Protein AF-A0A4Y2DV24-F1 (afdb_monomer_lite)

Foldseek 3Di:
DDDQVLLVQLLVVCVVPVDNVRSQVVSCVPVVDGDDDPVLNVVQNVCCVVPVGSDDDDPPPDDDDDVVVLVVLVVVCVVPLPDDLVNVCVVVVHDSVNSVCSQCVPVVHDSNRD

Organism: Araneus ventricosus (NCBI:txid182803)

Secondary structure (DSSP, 8-state):
---HHHHHHHHHHHHHH--HHHHHHHHHHHH-SPPPPHHHHHHHHHHHHHHS--SPPPP--SPPPPHHHHHHHHHHHHT-TT--HHHHHHHHT--HHHHHHIIIIIS---TT--

Structure (mmCIF, N/CA/C/O backbone):
data_AF-A0A4Y2DV24-F1
#
_entry.id   AF-A0A4Y2DV24-F1
#
loop_
_atom_site.group_PDB
_atom_site.id
_atom_site.type_symbol
_atom_site.label_atom_id
_atom_site.label_alt_id
_atom_site.label_comp_id
_atom_site.label_asym_id
_atom_site.label_entity_id
_atom_site.label_seq_id
_atom_site.pdbx_PDB_ins_code
_atom_site.Cartn_x
_atom_site.Cartn_y
_atom_site.Cartn_z
_atom_site.occupancy
_atom_site.B_iso_or_equiv
_atom_site.auth_seq_id
_atom_site.auth_comp_id
_atom_site.auth_asym_id
_atom_site.auth_atom_id
_atom_site.pdbx_PDB_model_num
ATOM 1 N N . MET A 1 1 ? 4.644 -6.507 13.254 1.00 77.25 1 MET A N 1
ATOM 2 C CA . MET A 1 1 ? 3.827 -5.854 12.203 1.00 77.25 1 MET A CA 1
ATOM 3 C C . MET A 1 1 ? 2.512 -6.619 12.107 1.00 77.25 1 MET A C 1
ATOM 5 O O . MET A 1 1 ? 2.582 -7.839 12.151 1.00 77.25 1 MET A O 1
ATOM 9 N N . ALA A 1 2 ? 1.353 -5.953 12.049 1.00 88.06 2 ALA A N 1
ATOM 10 C CA . ALA A 1 2 ? 0.065 -6.656 12.057 1.00 88.06 2 ALA A CA 1
ATOM 11 C C . ALA A 1 2 ? -0.196 -7.417 10.749 1.00 88.06 2 ALA A C 1
ATOM 13 O O . ALA A 1 2 ? 0.091 -6.896 9.662 1.00 88.06 2 ALA A O 1
ATOM 14 N N . THR A 1 3 ? -0.761 -8.617 10.863 1.00 94.31 3 THR A N 1
ATOM 15 C CA . THR A 1 3 ? -1.200 -9.437 9.723 1.00 94.31 3 THR A CA 1
ATOM 16 C C . THR A 1 3 ? -2.398 -8.804 9.011 1.00 94.31 3 THR A C 1
ATOM 18 O O . THR A 1 3 ? -3.031 -7.875 9.512 1.00 94.31 3 THR A O 1
ATOM 21 N N . VAL A 1 4 ? -2.729 -9.285 7.811 1.00 94.12 4 VAL A N 1
ATOM 22 C CA . VAL A 1 4 ? -3.886 -8.774 7.051 1.00 94.12 4 VAL A CA 1
ATOM 23 C C . VAL A 1 4 ? -5.189 -9.030 7.812 1.00 94.12 4 VAL A C 1
ATOM 25 O O . VAL A 1 4 ? -6.034 -8.142 7.897 1.00 94.12 4 VAL A O 1
ATOM 28 N N . GLN A 1 5 ? -5.312 -10.207 8.427 1.00 94.94 5 GLN A N 1
ATOM 29 C CA . GLN A 1 5 ? -6.453 -10.579 9.259 1.00 94.94 5 GLN A CA 1
ATOM 30 C C . GLN A 1 5 ? -6.555 -9.681 10.498 1.00 94.94 5 GLN A C 1
ATOM 32 O O . GLN A 1 5 ? -7.622 -9.151 10.794 1.00 94.94 5 GLN A O 1
ATOM 37 N N . GLU A 1 6 ? -5.434 -9.445 11.183 1.00 95.56 6 GLU A N 1
ATOM 38 C CA . GLU A 1 6 ? -5.356 -8.546 12.340 1.00 95.56 6 GLU A CA 1
ATOM 39 C C . GLU A 1 6 ? -5.785 -7.111 11.981 1.00 95.56 6 GLU A C 1
ATOM 41 O O . GLU A 1 6 ? -6.521 -6.472 12.737 1.00 95.56 6 GLU A O 1
ATOM 46 N N . LYS A 1 7 ? -5.387 -6.611 10.803 1.00 95.62 7 LYS A N 1
ATOM 47 C CA . LYS A 1 7 ? -5.820 -5.301 10.285 1.00 95.62 7 LYS A CA 1
ATOM 48 C C . LYS A 1 7 ? -7.318 -5.257 10.007 1.00 95.62 7 LYS A C 1
ATOM 50 O O . LYS A 1 7 ? -7.970 -4.291 10.392 1.00 95.62 7 LYS A O 1
ATOM 55 N N . ALA A 1 8 ? -7.857 -6.288 9.357 1.00 96.06 8 ALA A N 1
ATOM 56 C CA . ALA A 1 8 ? -9.282 -6.375 9.052 1.00 96.06 8 ALA A CA 1
ATOM 57 C C . ALA A 1 8 ? -10.128 -6.378 10.336 1.00 96.06 8 ALA A C 1
ATOM 59 O O . ALA A 1 8 ? -11.100 -5.631 10.435 1.00 96.06 8 ALA A O 1
ATOM 60 N N . MET A 1 9 ? -9.702 -7.125 11.360 1.00 96.81 9 MET A N 1
ATOM 61 C CA . MET A 1 9 ? -10.369 -7.125 12.666 1.00 96.81 9 MET A CA 1
ATOM 62 C C . MET A 1 9 ? -10.290 -5.768 13.366 1.00 96.81 9 MET A C 1
ATOM 64 O O . MET A 1 9 ? -11.284 -5.320 13.936 1.00 96.81 9 MET A O 1
ATOM 68 N N . CYS A 1 10 ? -9.153 -5.068 13.274 1.00 96.44 10 CYS A N 1
ATOM 69 C CA . CYS A 1 10 ? -9.050 -3.697 13.775 1.00 96.44 10 CYS A CA 1
ATOM 70 C C . CYS A 1 10 ? -10.066 -2.763 13.108 1.00 96.44 10 CYS A C 1
ATOM 72 O O . CYS A 1 10 ? -10.706 -1.981 13.805 1.00 96.44 10 CYS A O 1
ATOM 74 N N . VAL A 1 11 ? -10.234 -2.846 11.783 1.00 96.56 11 VAL A N 1
ATOM 75 C CA . VAL A 1 11 ? -11.223 -2.036 11.051 1.00 96.56 11 VAL A CA 1
ATOM 76 C C . VAL A 1 11 ? -12.646 -2.367 11.507 1.00 96.56 11 VAL A C 1
ATOM 78 O O . VAL A 1 11 ? -13.418 -1.449 11.777 1.00 96.56 11 VAL A O 1
ATOM 81 N N . LEU A 1 12 ? -12.975 -3.653 11.668 1.00 96.62 12 LEU A N 1
ATOM 82 C CA . LEU A 1 12 ? -14.296 -4.104 12.113 1.00 96.62 12 LEU A CA 1
ATOM 83 C C . LEU A 1 12 ? -14.635 -3.600 13.523 1.00 96.62 12 LEU A C 1
ATOM 85 O O . LEU A 1 12 ? -15.674 -2.974 1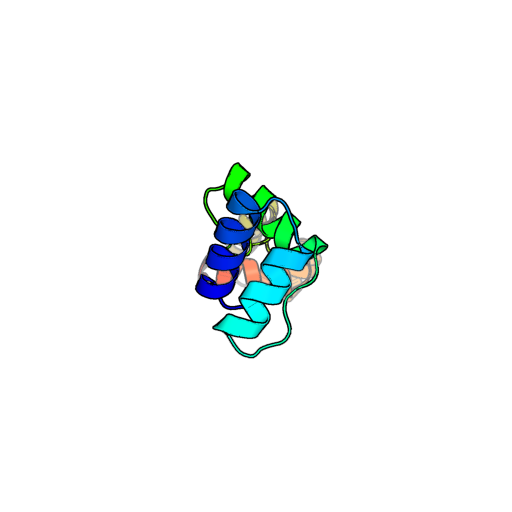3.727 1.00 96.62 12 LEU A O 1
ATOM 89 N N . TRP A 1 13 ? -13.738 -3.800 14.491 1.00 97.44 13 TRP A N 1
ATOM 90 C CA . TRP A 1 13 ? -13.954 -3.321 15.859 1.00 97.44 13 TRP A CA 1
ATOM 91 C C . TRP A 1 13 ? -13.984 -1.799 15.951 1.00 97.44 13 TRP A C 1
ATOM 93 O O . TRP A 1 13 ? -14.742 -1.248 16.751 1.00 97.44 13 TRP A O 1
ATOM 103 N N . PHE A 1 14 ? -13.175 -1.106 15.149 1.00 96.44 14 PHE A N 1
ATOM 104 C CA . PHE A 1 14 ? -13.194 0.350 15.118 1.00 96.44 14 PHE A CA 1
ATOM 105 C C . PHE A 1 14 ? -14.506 0.877 14.533 1.00 96.44 14 PHE A C 1
ATOM 107 O O . PHE A 1 14 ? -15.044 1.850 15.052 1.00 96.44 14 PHE A O 1
ATOM 114 N N . PHE A 1 15 ? -15.058 0.222 13.510 1.00 94.19 15 PHE A N 1
ATOM 115 C CA . PHE A 1 15 ? -16.361 0.579 12.951 1.00 94.19 15 PHE A CA 1
ATOM 116 C C . PHE A 1 15 ? -17.492 0.412 13.979 1.00 94.19 15 PHE A C 1
ATOM 118 O O . PHE A 1 15 ? -18.330 1.299 14.122 1.00 94.19 15 PHE A O 1
ATOM 125 N N . GLU A 1 16 ? -17.468 -0.685 14.740 1.00 95.12 16 GLU A N 1
ATOM 126 C CA . GLU A 1 16 ? -18.439 -0.979 15.802 1.00 95.12 16 GLU A CA 1
ATOM 127 C C . GLU A 1 16 ? -18.339 0.012 16.974 1.00 95.12 16 GLU A C 1
ATOM 129 O O . GLU A 1 16 ? -19.340 0.544 17.444 1.00 95.12 16 GLU A O 1
ATOM 134 N N . THR A 1 17 ? -17.123 0.270 17.459 1.00 94.25 17 THR A N 1
ATOM 135 C CA . THR A 1 17 ? -16.905 0.986 18.729 1.00 94.25 17 THR A CA 1
ATOM 136 C C . THR A 1 17 ? -16.623 2.474 18.560 1.00 94.25 17 THR A C 1
ATOM 138 O O . THR A 1 17 ? -16.669 3.217 19.540 1.00 94.25 17 THR A O 1
ATOM 141 N N . LYS A 1 18 ? -16.248 2.907 17.349 1.00 94.19 18 LYS A N 1
ATOM 142 C CA . LYS A 1 18 ? -15.737 4.252 17.025 1.00 94.19 18 LYS A CA 1
ATOM 143 C C . LYS A 1 18 ? -14.621 4.741 17.962 1.00 94.19 18 LYS A C 1
ATOM 145 O O . LYS A 1 18 ? -14.406 5.941 18.108 1.00 94.19 18 LYS A O 1
ATOM 150 N N . SER A 1 19 ? -13.899 3.816 18.602 1.00 95.62 19 SER A N 1
ATOM 151 C CA . SER A 1 19 ? -12.875 4.112 19.605 1.00 95.62 19 SER A CA 1
ATOM 152 C C . SER A 1 19 ? -11.606 3.312 19.345 1.00 95.62 19 SER A C 1
ATOM 154 O O . SER A 1 19 ? -11.578 2.077 19.428 1.00 95.62 19 SER A O 1
ATOM 156 N N . ALA A 1 20 ? -10.516 4.035 19.088 1.00 94.69 20 ALA A N 1
ATOM 157 C CA . ALA A 1 20 ? -9.197 3.441 18.924 1.00 94.69 20 ALA A CA 1
ATOM 158 C C . ALA A 1 20 ? -8.736 2.741 20.205 1.00 94.69 20 ALA A C 1
ATOM 160 O O . ALA A 1 20 ? -8.234 1.624 20.141 1.00 94.69 20 ALA A O 1
ATOM 161 N N . ILE A 1 21 ? -8.976 3.340 21.377 1.00 96.62 21 ILE A N 1
ATOM 162 C CA . ILE A 1 21 ? -8.586 2.763 22.672 1.00 96.62 21 ILE A CA 1
ATOM 163 C C . ILE A 1 21 ? -9.297 1.424 22.894 1.00 96.62 21 ILE A C 1
ATOM 165 O O . ILE A 1 21 ? -8.664 0.438 23.277 1.00 96.62 21 ILE A O 1
ATOM 169 N N . THR A 1 22 ? -10.602 1.360 22.619 1.00 97.12 22 THR A N 1
ATOM 170 C CA . THR A 1 22 ? -11.382 0.122 22.760 1.00 97.12 22 THR A CA 1
ATOM 171 C C . THR A 1 22 ? -10.908 -0.942 21.772 1.00 97.12 22 THR A C 1
ATOM 173 O O . THR A 1 22 ? -10.687 -2.088 22.165 1.00 97.12 22 THR A O 1
ATOM 176 N N . THR A 1 23 ? -10.657 -0.553 20.520 1.00 97.19 23 THR A N 1
ATOM 177 C CA . THR A 1 23 ? -10.099 -1.433 19.480 1.00 97.19 23 THR A CA 1
ATOM 178 C C . THR A 1 23 ? -8.739 -2.001 19.896 1.00 97.19 23 THR A C 1
ATOM 180 O O . THR A 1 23 ? -8.522 -3.207 19.834 1.00 97.19 23 THR A O 1
ATOM 183 N N . GLN A 1 24 ? -7.840 -1.160 20.410 1.00 96.75 24 GLN A N 1
ATOM 184 C CA . GLN A 1 24 ? -6.518 -1.559 20.898 1.00 96.75 24 GLN A CA 1
ATOM 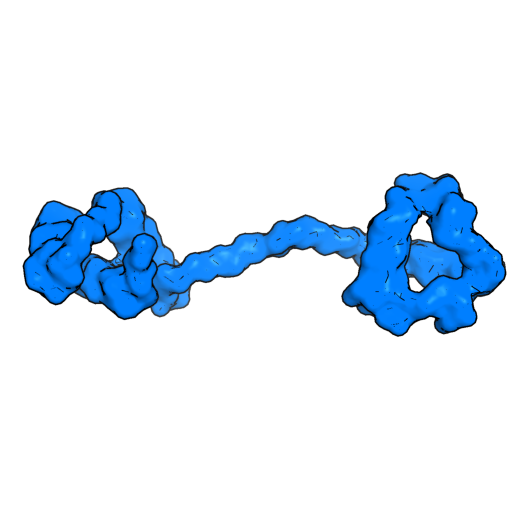185 C C . GLN A 1 24 ? -6.595 -2.494 22.116 1.00 96.75 24 GLN A C 1
ATOM 187 O O . GLN A 1 24 ? -5.809 -3.436 22.225 1.00 96.75 24 GLN A O 1
ATOM 192 N N . ARG A 1 25 ? -7.539 -2.271 23.041 1.00 97.25 25 ARG A N 1
ATOM 193 C CA . ARG A 1 25 ? -7.783 -3.172 24.184 1.00 97.25 25 ARG A CA 1
ATOM 194 C C . ARG A 1 25 ? -8.306 -4.538 23.726 1.00 97.25 25 ARG A C 1
ATOM 196 O O . ARG A 1 25 ? -7.793 -5.565 24.178 1.00 97.25 25 ARG A O 1
ATOM 203 N N . ARG A 1 26 ? -9.270 -4.569 22.797 1.00 97.25 26 ARG A N 1
ATOM 204 C CA . ARG A 1 26 ? -9.757 -5.815 22.171 1.00 97.25 26 ARG A CA 1
ATOM 205 C C . ARG A 1 26 ? -8.634 -6.545 21.427 1.00 97.25 26 ARG A C 1
ATOM 207 O O . ARG A 1 26 ? -8.485 -7.755 21.569 1.00 97.25 26 ARG A O 1
ATOM 214 N N . PHE A 1 27 ? -7.773 -5.811 20.728 1.00 96.81 27 PHE A N 1
ATOM 215 C CA . PHE A 1 27 ? -6.606 -6.381 20.059 1.00 96.81 27 PHE A CA 1
ATOM 216 C C . PHE A 1 27 ? -5.642 -7.057 21.041 1.00 96.81 27 PHE A C 1
ATOM 218 O O . PHE A 1 27 ? -5.292 -8.220 20.848 1.00 96.81 27 PHE A O 1
ATOM 225 N N . ARG A 1 28 ? -5.268 -6.370 22.132 1.00 96.50 28 ARG A N 1
ATOM 226 C CA . ARG A 1 28 ? -4.396 -6.938 23.178 1.00 96.50 28 ARG A CA 1
ATOM 227 C C . ARG A 1 28 ? -4.981 -8.208 23.784 1.00 96.50 28 ARG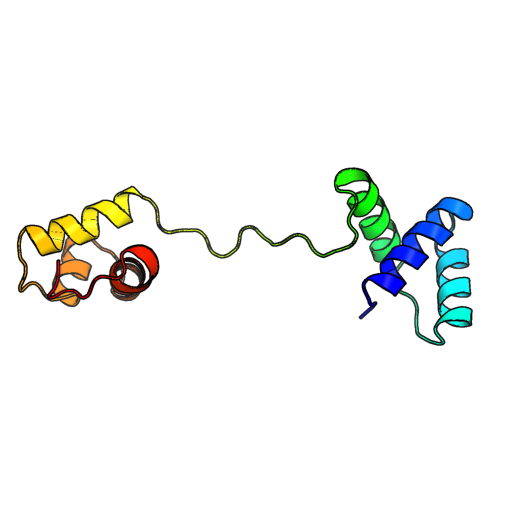 A C 1
ATOM 229 O O . ARG A 1 28 ? -4.266 -9.185 23.979 1.00 96.50 28 ARG A O 1
ATOM 236 N N . THR A 1 29 ? -6.275 -8.205 24.087 1.00 97.19 29 THR A N 1
ATOM 237 C CA . THR A 1 29 ? -6.936 -9.355 24.723 1.00 97.19 29 THR A CA 1
ATOM 238 C C . THR A 1 29 ? -7.061 -10.551 23.782 1.00 97.19 29 THR A C 1
ATOM 240 O O . THR A 1 29 ? -6.834 -11.670 24.242 1.00 97.19 29 THR A O 1
ATOM 243 N N . THR A 1 30 ? -7.338 -10.311 22.497 1.00 96.88 30 THR A N 1
ATOM 244 C CA . THR A 1 30 ? -7.532 -11.349 21.469 1.00 96.88 30 THR A CA 1
ATOM 245 C C . THR A 1 30 ? -6.210 -11.937 20.982 1.00 96.88 30 THR A C 1
ATOM 247 O O . THR A 1 30 ? -6.047 -13.151 20.959 1.00 96.88 30 THR A O 1
ATOM 250 N N . TYR A 1 31 ? -5.247 -11.086 20.617 1.00 95.44 31 TYR A N 1
ATOM 251 C CA . TYR A 1 31 ? -4.006 -11.516 19.963 1.00 95.44 31 TYR A CA 1
ATOM 252 C C . TYR A 1 31 ? -2.798 -11.592 20.898 1.00 95.44 31 TYR A C 1
ATOM 254 O O . TYR A 1 31 ? -1.752 -12.071 20.471 1.00 95.44 31 TYR A O 1
ATOM 262 N N . LYS A 1 32 ? -2.913 -11.113 22.148 1.00 95.81 32 LYS A N 1
ATOM 263 C CA . LYS A 1 32 ? -1.817 -11.058 23.140 1.00 95.81 32 LYS A CA 1
ATOM 264 C C . LYS A 1 32 ? -0.553 -10.358 22.616 1.00 95.81 32 LYS A C 1
ATOM 266 O O . LYS A 1 32 ? 0.564 -10.730 22.952 1.00 95.81 32 LYS A O 1
ATOM 271 N N . LYS A 1 33 ? -0.743 -9.336 21.778 1.00 94.38 33 LYS A N 1
ATOM 272 C CA . LYS A 1 33 ? 0.310 -8.524 21.156 1.00 94.38 33 LYS A CA 1
ATOM 273 C C . LYS A 1 33 ? 0.060 -7.049 21.421 1.00 94.38 33 LYS A C 1
ATOM 275 O O . LYS A 1 33 ? -1.083 -6.640 21.650 1.00 94.38 33 LYS A O 1
ATOM 280 N N . ASP A 1 34 ? 1.114 -6.250 21.306 1.00 93.88 34 ASP A N 1
ATOM 281 C CA . ASP A 1 34 ? 0.960 -4.804 21.316 1.00 93.88 34 ASP A CA 1
ATOM 282 C C . ASP A 1 34 ? 0.157 -4.329 20.103 1.00 93.88 34 ASP A C 1
ATOM 284 O O . ASP A 1 34 ? 0.420 -4.748 18.970 1.00 93.88 34 ASP A O 1
ATOM 288 N N . PRO A 1 35 ? -0.848 -3.469 20.324 1.00 93.56 35 PRO A N 1
ATOM 289 C CA . PRO A 1 35 ? -1.720 -3.019 19.268 1.00 93.56 35 PRO A CA 1
ATOM 290 C C . PRO A 1 35 ? -1.055 -1.906 18.466 1.00 93.56 35 PRO A C 1
ATOM 292 O O . PRO A 1 35 ? -0.202 -1.161 18.951 1.00 93.56 35 PRO A O 1
ATOM 295 N N . ASN A 1 36 ? -1.502 -1.748 17.226 1.00 93.75 36 ASN A N 1
ATOM 296 C CA . ASN A 1 36 ? -1.052 -0.653 16.381 1.00 93.75 36 ASN A CA 1
ATOM 297 C C . ASN A 1 36 ? -1.580 0.704 16.862 1.00 93.75 36 ASN A C 1
ATOM 299 O O . ASN A 1 36 ? -2.593 0.798 17.557 1.00 93.75 36 ASN A O 1
ATOM 303 N N . SER A 1 37 ? -0.888 1.771 16.458 1.00 94.81 37 SER A N 1
ATOM 304 C CA . SER A 1 37 ? -1.261 3.151 16.779 1.00 94.81 37 SER A CA 1
ATOM 305 C C . SER A 1 37 ? -2.633 3.536 16.214 1.00 94.81 37 SER A C 1
ATOM 307 O O . SER A 1 37 ? -3.053 3.002 15.186 1.00 94.81 37 SER A O 1
ATOM 309 N N . ASP A 1 38 ? -3.297 4.514 16.844 1.00 95.44 38 ASP A N 1
ATOM 310 C CA . ASP A 1 38 ? -4.571 5.083 16.363 1.00 95.44 38 ASP A CA 1
ATOM 311 C C . ASP A 1 38 ? -4.469 5.506 14.886 1.00 95.44 38 ASP A C 1
ATOM 313 O O . ASP A 1 38 ? -5.269 5.090 14.050 1.00 95.44 38 ASP A O 1
ATOM 317 N N . ASN A 1 39 ? -3.386 6.202 14.522 1.00 95.75 39 ASN A N 1
ATOM 318 C CA . ASN A 1 39 ? -3.119 6.610 13.139 1.00 95.75 39 ASN A CA 1
ATOM 319 C C . ASN A 1 39 ? -3.100 5.431 12.154 1.00 95.75 39 ASN A C 1
ATOM 321 O O . ASN A 1 39 ? -3.580 5.557 11.029 1.00 95.75 39 ASN A O 1
ATOM 325 N N . SER A 1 40 ? -2.566 4.276 12.563 1.00 94.56 40 SER A N 1
ATOM 326 C CA . SER A 1 40 ? -2.555 3.079 11.714 1.00 94.56 40 SER A CA 1
ATOM 327 C C . SER A 1 40 ? -3.963 2.519 11.522 1.00 94.56 40 SER A C 1
ATOM 329 O O . SER A 1 40 ? -4.332 2.177 10.402 1.00 94.56 40 SER A O 1
ATOM 331 N N . ILE A 1 41 ? -4.752 2.466 12.599 1.00 94.88 41 ILE A N 1
ATOM 332 C CA . ILE A 1 41 ? -6.132 1.965 12.583 1.00 94.88 41 ILE A CA 1
ATOM 333 C C . ILE A 1 41 ? -7.004 2.851 11.687 1.00 94.88 41 ILE A C 1
ATOM 335 O O . ILE A 1 41 ? -7.677 2.340 10.792 1.00 94.88 41 ILE A O 1
ATOM 339 N N . ARG A 1 42 ? -6.930 4.179 11.854 1.00 95.00 42 ARG A N 1
ATOM 340 C CA . ARG A 1 42 ? -7.655 5.137 11.003 1.00 95.00 42 ARG A CA 1
ATOM 341 C C . ARG A 1 42 ? -7.233 5.039 9.544 1.00 95.00 42 ARG A C 1
ATOM 343 O O . ARG A 1 42 ? -8.088 5.008 8.668 1.00 95.00 42 ARG A O 1
ATOM 350 N N . ARG A 1 43 ? -5.929 4.914 9.276 1.00 94.88 43 ARG A N 1
ATOM 351 C CA . ARG A 1 43 ? -5.419 4.721 7.912 1.00 94.88 43 ARG A CA 1
ATOM 352 C C . ARG A 1 43 ? -5.996 3.465 7.262 1.00 94.88 43 ARG A C 1
ATOM 354 O O . ARG A 1 43 ? -6.363 3.517 6.093 1.00 94.88 43 ARG A O 1
ATOM 361 N N . TRP A 1 44 ? -6.070 2.345 7.983 1.00 95.38 44 TRP A N 1
ATOM 362 C CA . TRP A 1 44 ? -6.669 1.120 7.444 1.00 95.38 44 TRP A CA 1
ATOM 363 C C . TRP A 1 44 ? -8.164 1.271 7.191 1.00 95.38 44 TRP A C 1
ATOM 365 O O . TRP A 1 44 ? -8.631 0.771 6.174 1.00 95.38 44 TRP A O 1
ATOM 375 N N . LEU A 1 45 ? -8.891 1.987 8.056 1.00 94.69 45 LEU A N 1
ATOM 376 C CA . LEU A 1 45 ? -10.302 2.294 7.826 1.00 94.69 45 LEU A CA 1
ATOM 377 C C . LEU A 1 45 ? -10.490 3.105 6.541 1.00 94.69 45 LEU A C 1
ATOM 379 O O . LEU A 1 45 ? -11.250 2.684 5.676 1.00 94.69 45 LEU A O 1
ATOM 383 N N . THR A 1 46 ? -9.781 4.227 6.394 1.00 94.06 46 THR A N 1
ATOM 384 C CA . THR A 1 46 ? -9.860 5.067 5.189 1.00 94.06 46 THR A CA 1
ATOM 385 C C . THR A 1 46 ? -9.525 4.255 3.945 1.00 94.06 46 THR A C 1
ATOM 387 O O . THR A 1 46 ? -10.248 4.281 2.955 1.00 94.06 46 THR A O 1
ATOM 390 N N . GLN A 1 47 ? -8.465 3.449 4.011 1.00 94.12 47 GLN A N 1
ATOM 391 C CA . GLN A 1 47 ? -8.067 2.625 2.885 1.00 94.12 47 GLN A CA 1
ATOM 392 C C . GLN A 1 47 ? -9.124 1.571 2.520 1.00 94.12 47 GLN A C 1
ATOM 394 O O . GLN A 1 47 ? -9.400 1.354 1.336 1.00 94.12 47 GLN A O 1
ATOM 399 N N . PHE A 1 48 ? -9.727 0.943 3.527 1.00 94.69 48 PHE A N 1
ATOM 400 C CA . PHE A 1 48 ? -10.808 -0.011 3.334 1.00 94.69 48 PHE A CA 1
ATOM 401 C C . PHE A 1 48 ? -12.046 0.659 2.727 1.00 94.69 48 PHE A C 1
ATOM 403 O O . PHE A 1 48 ? -12.622 0.111 1.796 1.00 94.69 48 PHE A O 1
ATOM 410 N N . GLN A 1 49 ? -12.410 1.861 3.175 1.00 93.94 49 GLN A N 1
ATOM 411 C CA . GLN A 1 49 ? -13.528 2.626 2.613 1.00 93.94 49 GLN A CA 1
ATOM 412 C C . GLN A 1 49 ? -13.286 3.034 1.153 1.00 93.94 49 GLN A C 1
ATOM 414 O 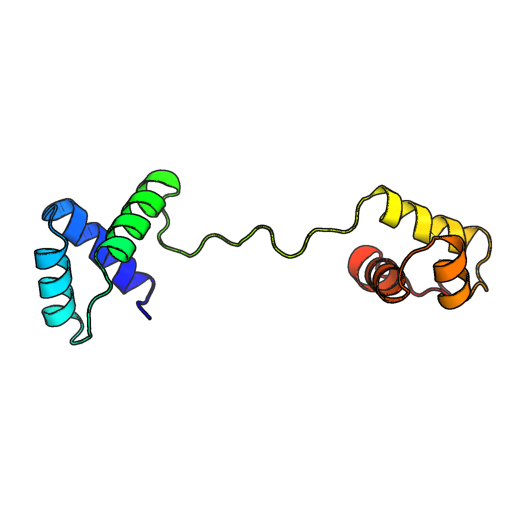O . GLN A 1 49 ? -14.200 2.961 0.341 1.00 93.94 49 GLN A O 1
ATOM 419 N N . GLU A 1 50 ? -12.060 3.428 0.805 1.00 94.19 50 GLU A N 1
ATOM 420 C CA . GLU A 1 50 ? -11.724 3.870 -0.555 1.00 94.19 50 GLU A CA 1
ATOM 421 C C . GLU A 1 50 ? -11.540 2.717 -1.550 1.00 94.19 50 GLU A C 1
ATOM 423 O O . GLU A 1 50 ? -11.798 2.882 -2.737 1.00 94.19 50 GLU A O 1
ATOM 428 N N . THR A 1 51 ? -11.012 1.571 -1.104 1.00 93.00 51 THR A N 1
ATOM 429 C CA . THR A 1 51 ? -10.548 0.501 -2.017 1.00 93.00 51 THR A CA 1
ATOM 430 C C . THR A 1 51 ? -11.071 -0.892 -1.696 1.00 93.00 51 THR A C 1
ATOM 432 O O . THR A 1 51 ? -10.738 -1.838 -2.404 1.00 93.00 51 THR A O 1
ATOM 435 N N . GLY A 1 52 ? -11.826 -1.061 -0.610 1.00 93.88 52 GLY A N 1
ATOM 436 C CA . GLY A 1 52 ? -12.255 -2.373 -0.116 1.00 93.88 52 GLY A CA 1
ATOM 437 C C . GLY A 1 52 ? -11.119 -3.234 0.448 1.00 93.88 52 GLY A C 1
ATOM 438 O O . GLY A 1 52 ? -11.324 -4.411 0.730 1.00 93.88 52 GLY A O 1
ATOM 439 N N . SER A 1 53 ? -9.907 -2.687 0.610 1.00 92.94 53 SER A N 1
ATOM 440 C CA . SER A 1 53 ? -8.720 -3.450 1.008 1.00 92.94 53 SER A CA 1
ATOM 441 C C . SER A 1 53 ? -7.904 -2.763 2.099 1.00 92.94 53 SER A C 1
ATOM 443 O O . SER A 1 53 ? -7.693 -1.553 2.082 1.00 92.94 53 SER A O 1
ATOM 445 N N . VAL A 1 54 ? -7.376 -3.568 3.026 1.00 93.19 54 VAL A N 1
ATOM 446 C CA . VAL A 1 54 ? -6.404 -3.154 4.060 1.00 93.19 54 VAL A CA 1
ATOM 447 C C . VAL A 1 54 ? -4.951 -3.485 3.676 1.00 93.19 54 VAL A C 1
ATOM 449 O O . VAL A 1 54 ? -4.020 -3.301 4.470 1.00 93.19 54 VAL A O 1
ATOM 452 N N . LEU A 1 55 ? -4.737 -4.025 2.470 1.00 91.00 55 LEU A N 1
ATOM 453 C CA . LEU A 1 55 ? -3.414 -4.382 1.952 1.00 91.00 55 LEU A CA 1
ATOM 454 C C . LEU A 1 55 ? -2.644 -3.142 1.543 1.00 91.00 55 LEU A C 1
ATOM 456 O O . LEU A 1 55 ? -3.219 -2.225 0.988 1.00 91.00 55 LEU A O 1
ATOM 460 N N . HIS A 1 56 ? -1.331 -3.111 1.739 1.00 85.06 56 HIS A N 1
ATOM 461 C CA . HIS A 1 56 ? -0.540 -1.975 1.275 1.00 85.06 56 HIS A CA 1
ATOM 462 C C . HIS A 1 56 ? -0.719 -1.756 -0.239 1.00 85.06 56 HIS A C 1
ATOM 464 O O . HIS A 1 56 ? -0.564 -2.695 -1.020 1.00 85.06 56 HIS A O 1
ATOM 470 N N . ARG A 1 57 ? -1.033 -0.519 -0.652 1.00 82.56 57 ARG A N 1
ATOM 471 C CA . ARG A 1 57 ? -1.074 -0.163 -2.076 1.00 82.56 57 ARG A CA 1
ATOM 472 C C . ARG A 1 57 ? 0.322 -0.323 -2.657 1.00 82.56 57 ARG A C 1
ATOM 474 O O . ARG A 1 57 ? 1.280 0.211 -2.102 1.00 82.56 57 ARG A O 1
ATOM 481 N N . LYS A 1 58 ? 0.436 -1.025 -3.784 1.00 80.69 58 LYS A N 1
ATOM 482 C CA . LYS A 1 58 ? 1.689 -1.063 -4.535 1.00 80.69 58 LYS A CA 1
ATOM 483 C C . LYS A 1 58 ? 2.016 0.374 -4.944 1.00 80.69 58 LYS A C 1
ATOM 485 O O . LYS A 1 58 ? 1.209 1.021 -5.607 1.00 80.69 58 LYS A O 1
ATOM 490 N N . GLY A 1 59 ? 3.160 0.888 -4.496 1.00 78.25 59 GLY A N 1
ATOM 491 C CA . GLY A 1 59 ? 3.647 2.180 -4.968 1.00 78.25 59 GLY A CA 1
ATOM 492 C C . GLY A 1 59 ? 3.851 2.150 -6.484 1.00 78.25 59 GLY A C 1
ATOM 493 O O . GLY A 1 59 ? 4.000 1.073 -7.064 1.00 78.25 59 GLY A O 1
ATOM 494 N N . ALA A 1 60 ? 3.923 3.324 -7.115 1.00 77.56 60 ALA A N 1
ATOM 495 C CA . ALA A 1 60 ? 4.156 3.465 -8.559 1.00 77.56 60 ALA A CA 1
ATOM 496 C C . ALA A 1 60 ? 5.469 2.811 -9.054 1.00 77.56 60 ALA A C 1
ATOM 498 O O . ALA A 1 60 ? 5.713 2.728 -10.253 1.00 77.56 60 ALA A O 1
ATOM 499 N N . GLY A 1 61 ? 6.298 2.301 -8.137 1.00 79.19 61 GLY A N 1
ATOM 500 C CA . GLY A 1 61 ? 7.571 1.673 -8.441 1.00 79.19 61 GLY A CA 1
ATOM 501 C C . GLY A 1 61 ? 8.612 2.702 -8.868 1.00 79.19 61 GLY A C 1
ATOM 502 O O . GLY A 1 61 ? 8.425 3.911 -8.731 1.00 79.19 61 GLY A O 1
ATOM 503 N N . ARG A 1 62 ? 9.745 2.207 -9.367 1.00 78.00 62 ARG A N 1
ATOM 504 C CA . ARG A 1 62 ? 10.757 3.056 -9.996 1.00 78.00 62 ARG A CA 1
ATOM 505 C C . ARG A 1 62 ? 10.172 3.644 -11.291 1.00 78.00 62 ARG A C 1
ATOM 507 O O . ARG A 1 62 ? 9.569 2.873 -12.040 1.00 78.00 62 ARG A O 1
ATOM 514 N N . PRO A 1 63 ? 10.376 4.944 -11.586 1.00 77.75 63 PRO A N 1
ATOM 515 C CA . PRO A 1 63 ? 9.937 5.535 -12.843 1.00 77.75 63 PRO A CA 1
ATOM 516 C C . PRO A 1 63 ? 10.392 4.697 -14.036 1.00 77.75 63 PRO A C 1
ATOM 518 O O . PRO A 1 63 ? 11.552 4.284 -14.120 1.00 77.75 63 PRO A O 1
ATOM 521 N N . SER A 1 64 ? 9.454 4.416 -14.936 1.00 74.81 64 SER A N 1
ATOM 522 C CA . SER A 1 64 ? 9.751 3.727 -16.184 1.00 74.81 64 SER A CA 1
ATOM 523 C C . SER A 1 64 ? 10.564 4.643 -17.095 1.00 74.81 64 SER A C 1
ATOM 525 O O . SER A 1 64 ? 10.284 5.836 -17.176 1.00 74.81 64 SER A O 1
ATOM 527 N N . THR A 1 65 ? 11.540 4.083 -17.810 1.00 81.69 65 THR A N 1
ATOM 528 C CA . THR A 1 65 ? 12.182 4.754 -18.947 1.00 81.69 65 THR A CA 1
ATOM 529 C C . THR A 1 65 ? 11.108 5.198 -19.949 1.00 81.69 65 THR A C 1
ATOM 531 O O . THR A 1 65 ? 10.145 4.454 -20.161 1.00 81.69 65 THR A O 1
ATOM 534 N N . SER A 1 66 ? 11.239 6.403 -20.518 1.00 85.56 66 SER A N 1
ATOM 535 C CA . SER A 1 66 ? 10.277 6.942 -21.490 1.00 85.56 66 SER A CA 1
ATOM 536 C C . SER A 1 66 ? 10.255 6.109 -22.772 1.00 85.56 66 SER A C 1
ATOM 538 O O . SER A 1 66 ? 11.270 5.525 -23.152 1.00 85.56 66 SER A O 1
ATOM 540 N N . GLN A 1 67 ? 9.106 6.076 -23.454 1.00 84.88 67 GLN A N 1
ATOM 541 C CA . GLN A 1 67 ? 8.966 5.323 -24.704 1.00 84.88 67 GLN A CA 1
ATOM 542 C C . GLN A 1 67 ? 9.926 5.840 -25.785 1.00 84.88 67 GLN A C 1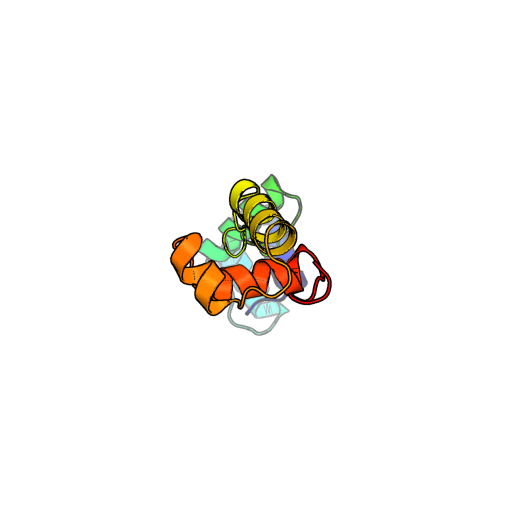
ATOM 544 O O . GLN A 1 67 ? 10.557 5.045 -26.465 1.00 84.88 67 GLN A O 1
ATOM 549 N N . GLU A 1 68 ? 10.157 7.156 -25.841 1.00 86.81 68 GLU A N 1
ATOM 550 C CA . GLU A 1 68 ? 11.138 7.759 -26.753 1.00 86.81 68 GLU A CA 1
ATOM 551 C C . GLU A 1 68 ? 12.539 7.140 -26.605 1.00 86.81 68 GLU A C 1
ATOM 553 O O . GLU A 1 68 ? 13.207 6.842 -27.593 1.00 86.81 68 GLU A O 1
ATOM 558 N N . ILE A 1 69 ? 12.992 6.908 -25.369 1.00 86.06 69 ILE A N 1
ATOM 559 C CA . ILE A 1 69 ? 14.288 6.268 -25.114 1.00 86.06 69 ILE A CA 1
ATOM 560 C C . ILE A 1 69 ? 14.262 4.797 -25.549 1.00 86.06 69 ILE A C 1
ATOM 562 O O . ILE A 1 69 ? 15.256 4.295 -26.079 1.00 86.06 69 ILE A O 1
ATOM 566 N N . VAL A 1 70 ? 13.139 4.108 -25.325 1.00 86.94 70 VAL A N 1
ATOM 567 C CA . VAL A 1 70 ? 12.952 2.707 -25.723 1.00 86.94 70 VAL A CA 1
ATOM 568 C C . VAL A 1 70 ? 13.023 2.542 -27.240 1.00 86.94 70 VAL A C 1
ATOM 570 O O . VAL A 1 70 ? 13.581 1.546 -27.684 1.00 86.94 70 VAL A O 1
ATOM 573 N N . ASP A 1 71 ? 12.556 3.525 -28.009 1.00 88.19 71 ASP A N 1
ATOM 574 C CA . ASP A 1 71 ? 12.549 3.479 -29.476 1.00 88.19 71 ASP A CA 1
ATOM 575 C C . ASP A 1 71 ? 13.896 3.922 -30.081 1.00 88.19 71 ASP A C 1
ATOM 577 O O . ASP A 1 71 ? 14.398 3.308 -31.027 1.00 88.19 71 ASP A O 1
ATOM 581 N N . ARG A 1 72 ? 14.549 4.936 -29.490 1.00 89.56 72 ARG A N 1
ATOM 582 C CA . ARG A 1 72 ? 15.860 5.433 -29.954 1.00 89.56 72 ARG A CA 1
ATOM 583 C C . ARG A 1 72 ? 16.976 4.400 -29.824 1.00 89.56 72 ARG A C 1
ATOM 585 O O . ARG A 1 72 ? 17.884 4.363 -30.652 1.00 89.56 72 ARG A O 1
ATOM 592 N N . ILE A 1 73 ? 16.959 3.587 -28.766 1.00 88.31 73 ILE A N 1
ATOM 593 C CA . ILE A 1 73 ? 18.029 2.614 -28.511 1.00 88.31 73 ILE A CA 1
ATOM 594 C C . ILE A 1 73 ? 18.125 1.592 -29.662 1.00 88.31 73 ILE A C 1
ATOM 596 O O . ILE A 1 73 ? 19.192 1.525 -30.275 1.00 88.31 73 ILE A O 1
ATOM 600 N N . PRO A 1 74 ? 17.060 0.864 -30.043 1.00 86.12 74 PRO A N 1
ATOM 601 C CA . PRO A 1 74 ? 17.062 -0.031 -31.200 1.00 86.12 74 PRO A CA 1
ATOM 602 C C . PRO A 1 74 ? 17.488 0.636 -32.498 1.00 86.12 74 PRO A C 1
ATOM 604 O O . PRO A 1 74 ? 18.286 0.063 -33.236 1.00 86.12 74 PRO A O 1
ATOM 607 N N . GLU A 1 75 ? 17.025 1.858 -32.763 1.00 88.31 75 GLU A N 1
ATOM 608 C CA . GLU A 1 75 ? 17.382 2.595 -33.976 1.00 88.31 75 GLU A CA 1
ATOM 609 C C . GLU A 1 75 ? 18.902 2.806 -34.082 1.00 88.31 75 GLU A C 1
ATOM 611 O O . GLU A 1 75 ? 19.499 2.623 -35.148 1.00 88.31 75 GLU A O 1
ATOM 616 N N . THR A 1 76 ? 19.574 3.110 -32.962 1.00 87.69 76 THR A N 1
ATOM 617 C CA . THR A 1 76 ? 21.035 3.300 -32.969 1.00 87.69 76 THR A CA 1
ATOM 618 C C . THR A 1 76 ? 21.832 2.042 -33.299 1.00 87.69 76 THR A C 1
ATOM 620 O O . THR A 1 76 ? 22.899 2.169 -33.919 1.00 87.69 76 THR A O 1
ATOM 623 N N . PHE A 1 77 ? 21.332 0.866 -32.906 1.00 85.62 77 PHE A N 1
ATOM 624 C CA . PHE A 1 77 ? 21.939 -0.431 -33.214 1.00 85.62 77 PHE A CA 1
ATOM 625 C C . PHE A 1 77 ? 21.510 -0.937 -34.597 1.00 85.62 77 PHE A C 1
ATOM 627 O O . PHE A 1 77 ? 22.358 -1.419 -35.333 1.00 85.62 77 PHE A O 1
ATOM 634 N N . THR A 1 78 ? 20.275 -0.685 -35.038 1.00 85.56 78 THR A N 1
ATOM 635 C CA . THR A 1 78 ? 19.822 -0.977 -36.415 1.00 85.56 78 THR A CA 1
ATOM 636 C C . THR A 1 78 ? 20.679 -0.224 -37.438 1.00 85.56 78 THR A C 1
ATOM 638 O O . THR A 1 78 ? 21.148 -0.787 -38.425 1.00 85.56 78 THR A O 1
ATOM 641 N N . ARG A 1 79 ? 20.969 1.058 -37.172 1.00 87.38 79 ARG A N 1
ATOM 642 C CA . ARG A 1 79 ? 21.848 1.883 -38.016 1.00 87.38 79 ARG A CA 1
ATOM 643 C C . ARG A 1 79 ? 23.303 1.401 -38.019 1.00 87.38 79 ARG A C 1
ATOM 645 O O . ARG A 1 79 ? 24.047 1.692 -38.953 1.00 87.38 79 ARG A O 1
ATOM 652 N N . SER A 1 80 ? 23.753 0.739 -36.955 1.00 84.56 80 SER A N 1
ATOM 653 C CA . SER A 1 80 ? 25.125 0.243 -36.837 1.00 84.56 80 SER A CA 1
ATOM 654 C C . SER A 1 80 ? 25.173 -0.990 -35.925 1.00 84.56 80 SER A C 1
ATOM 656 O O . SER A 1 80 ? 25.447 -0.858 -34.730 1.00 84.56 80 SER A O 1
ATOM 658 N N . PRO A 1 81 ? 24.951 -2.197 -36.481 1.00 80.94 81 PRO A N 1
ATOM 659 C CA . PRO A 1 81 ? 24.768 -3.416 -35.678 1.00 80.94 81 PRO A CA 1
ATOM 660 C C . PRO A 1 81 ? 25.999 -3.837 -34.868 1.00 80.94 81 PRO A C 1
ATOM 662 O O . PRO A 1 81 ? 25.901 -4.537 -33.868 1.00 80.94 81 PRO A O 1
ATOM 665 N N . ARG A 1 82 ? 27.195 -3.398 -35.282 1.00 82.38 82 ARG A N 1
ATOM 666 C CA . ARG A 1 82 ? 28.460 -3.671 -34.576 1.00 82.38 82 ARG A CA 1
ATOM 667 C C . ARG A 1 82 ? 28.811 -2.625 -33.516 1.00 82.38 82 ARG A C 1
ATOM 669 O O . ARG A 1 82 ? 29.876 -2.715 -32.906 1.00 82.38 82 ARG A O 1
ATOM 676 N N . LYS A 1 83 ? 27.967 -1.608 -33.321 1.00 84.50 83 LYS A N 1
ATOM 677 C CA . LYS A 1 83 ? 28.230 -0.531 -32.366 1.00 84.50 83 LYS A CA 1
ATOM 678 C C . LYS A 1 83 ? 28.232 -1.084 -30.946 1.00 84.50 83 LYS A C 1
ATOM 680 O O . LYS A 1 83 ? 27.355 -1.845 -30.553 1.00 84.50 83 LYS A O 1
ATOM 685 N N . SER A 1 84 ? 29.227 -0.686 -30.161 1.00 84.00 84 SER A N 1
ATOM 686 C CA . SER A 1 84 ? 29.281 -1.068 -28.748 1.00 84.00 84 SER A CA 1
ATOM 687 C C . SER A 1 84 ? 28.312 -0.233 -27.909 1.00 84.00 84 SER A C 1
ATOM 689 O O . SER A 1 84 ? 28.075 0.943 -28.194 1.00 84.00 84 SER A O 1
ATOM 691 N N . THR A 1 85 ? 27.834 -0.791 -26.797 1.00 82.50 85 THR A N 1
ATOM 692 C CA . THR A 1 85 ? 27.004 -0.065 -25.820 1.00 82.50 85 THR A CA 1
ATOM 693 C C . THR A 1 85 ? 27.688 1.205 -25.304 1.00 82.50 85 THR A C 1
ATOM 695 O O . THR A 1 85 ? 27.021 2.202 -25.060 1.00 82.50 85 THR A O 1
ATOM 698 N N . ARG A 1 86 ? 29.025 1.210 -25.201 1.00 83.75 86 ARG A N 1
ATOM 699 C CA . ARG A 1 86 ? 29.808 2.389 -24.794 1.00 83.75 86 ARG A CA 1
ATOM 700 C C . ARG A 1 86 ? 29.745 3.522 -25.822 1.00 83.75 86 ARG A C 1
ATOM 702 O O . ARG A 1 86 ? 29.707 4.684 -25.447 1.00 83.75 86 ARG A O 1
ATOM 709 N N . GLN A 1 87 ? 29.731 3.199 -27.113 1.00 86.06 87 GLN A N 1
ATOM 710 C CA . GLN A 1 87 ? 29.539 4.205 -28.162 1.00 86.06 87 GLN A CA 1
ATOM 711 C C . GLN A 1 87 ? 28.092 4.707 -28.200 1.00 86.06 87 GLN A C 1
ATOM 713 O O . GLN A 1 87 ? 27.868 5.892 -28.432 1.00 86.06 87 GLN A O 1
ATOM 718 N N . ALA A 1 88 ? 27.121 3.824 -27.947 1.00 86.69 88 ALA A N 1
ATOM 719 C CA . ALA A 1 88 ? 25.717 4.207 -27.834 1.00 86.69 88 ALA A CA 1
ATOM 720 C C . ALA A 1 88 ? 25.468 5.142 -26.636 1.00 86.69 88 ALA A C 1
ATOM 722 O O . ALA A 1 88 ? 24.714 6.093 -26.788 1.00 86.69 88 ALA A O 1
ATOM 723 N N . ASP A 1 89 ? 26.144 4.932 -25.500 1.00 89.62 89 ASP A N 1
ATOM 724 C CA . ASP A 1 89 ? 26.117 5.821 -24.322 1.00 89.62 89 ASP A CA 1
ATOM 725 C C . ASP A 1 89 ? 26.512 7.255 -24.700 1.00 89.62 89 ASP A C 1
ATOM 727 O O . ASP A 1 89 ? 25.711 8.180 -24.562 1.00 89.62 89 ASP A O 1
ATOM 731 N N . VAL A 1 90 ? 27.689 7.414 -25.317 1.00 89.06 90 VAL A N 1
ATOM 732 C CA . VAL A 1 90 ? 28.189 8.719 -25.780 1.00 89.06 90 VAL A CA 1
ATOM 733 C C . VAL A 1 90 ? 27.242 9.359 -26.798 1.00 89.06 90 VAL A C 1
ATOM 735 O O . VAL A 1 90 ? 26.964 10.550 -26.719 1.00 89.06 90 VAL A O 1
ATOM 738 N N . GLN A 1 91 ? 26.726 8.585 -27.757 1.00 88.44 91 GLN A N 1
ATOM 739 C CA . GLN A 1 91 ? 25.849 9.112 -28.803 1.00 88.44 91 GLN A CA 1
ATOM 740 C C . GLN A 1 91 ? 24.486 9.551 -28.250 1.00 88.44 91 GLN A C 1
ATOM 742 O O . GLN A 1 91 ? 23.953 10.591 -28.637 1.00 88.44 91 GLN A O 1
ATOM 747 N N . LEU A 1 92 ? 23.908 8.748 -27.362 1.00 88.19 92 LEU A N 1
ATOM 748 C CA . LEU A 1 92 ? 22.577 8.972 -26.814 1.00 88.19 92 LEU A CA 1
ATOM 749 C C . LEU A 1 92 ? 22.583 9.877 -25.580 1.00 88.19 92 LEU A C 1
ATOM 751 O O . LEU A 1 92 ? 21.510 10.295 -25.154 1.00 88.19 92 LEU A O 1
ATOM 755 N N . HIS A 1 93 ? 23.761 10.193 -25.034 1.00 89.81 93 HIS A N 1
ATOM 756 C CA . HIS A 1 93 ? 23.934 10.931 -23.781 1.00 89.81 93 HIS A CA 1
ATOM 757 C C . HIS A 1 93 ? 23.180 10.253 -22.625 1.00 89.81 93 HIS A C 1
ATOM 759 O O . HIS A 1 93 ? 22.498 10.900 -21.828 1.00 89.81 93 HIS A O 1
ATOM 765 N N . MET A 1 94 ? 23.267 8.920 -22.560 1.00 88.31 94 MET A N 1
ATOM 766 C CA . MET A 1 94 ? 22.526 8.097 -21.606 1.00 88.31 94 MET A CA 1
ATOM 767 C C . MET A 1 94 ? 23.428 7.054 -20.952 1.00 88.31 94 MET A C 1
ATOM 769 O O . MET A 1 94 ? 24.086 6.316 -21.679 1.00 88.31 94 MET A O 1
ATOM 773 N N . PRO A 1 95 ? 23.344 6.858 -19.621 1.00 88.38 95 PRO A N 1
ATOM 774 C CA . PRO A 1 95 ? 24.164 5.871 -18.932 1.00 88.38 95 PRO A CA 1
ATOM 775 C C . PRO A 1 95 ? 24.045 4.477 -19.553 1.00 88.38 95 PRO A C 1
ATOM 777 O O . PRO A 1 95 ? 22.929 4.003 -19.805 1.00 88.38 95 PRO A O 1
ATOM 780 N N . HIS A 1 96 ? 25.172 3.771 -19.691 1.00 87.25 96 HIS A N 1
ATOM 781 C CA . HIS A 1 96 ? 25.196 2.393 -20.200 1.00 87.25 96 HIS A CA 1
ATOM 782 C C . HIS A 1 96 ? 24.169 1.465 -19.517 1.00 87.25 96 HIS A C 1
ATOM 784 O O . HIS A 1 96 ? 23.618 0.575 -20.163 1.00 87.25 96 HIS A O 1
ATOM 790 N N . THR A 1 97 ? 23.880 1.674 -18.225 1.00 88.75 97 THR A N 1
ATOM 791 C CA . THR A 1 97 ? 22.914 0.877 -17.453 1.00 88.75 97 THR A CA 1
ATOM 792 C C . THR A 1 97 ? 21.483 1.061 -17.949 1.00 88.75 97 THR A C 1
ATOM 794 O O . THR A 1 97 ? 20.712 0.105 -17.954 1.00 88.75 97 THR A O 1
ATOM 797 N N . THR A 1 98 ? 21.113 2.261 -18.401 1.00 89.19 98 THR A N 1
ATOM 798 C CA . THR A 1 98 ? 19.808 2.533 -19.015 1.00 89.19 98 THR A CA 1
ATOM 799 C C . THR A 1 98 ? 19.692 1.800 -20.344 1.00 89.19 98 THR A C 1
ATOM 801 O O . THR A 1 98 ? 18.693 1.123 -20.574 1.00 89.19 98 THR A O 1
ATOM 804 N N . ILE A 1 99 ? 20.738 1.865 -21.173 1.00 88.94 99 ILE A N 1
ATOM 805 C CA . ILE A 1 99 ? 20.782 1.182 -22.472 1.00 88.94 99 ILE A CA 1
ATOM 806 C C . ILE A 1 99 ? 20.678 -0.334 -22.281 1.00 88.94 99 ILE A C 1
ATOM 808 O O . ILE A 1 99 ? 19.859 -0.989 -22.923 1.00 88.94 99 ILE A O 1
ATOM 812 N N . TRP A 1 100 ? 21.440 -0.884 -21.335 1.00 87.31 100 TRP A N 1
ATOM 813 C CA . TRP A 1 100 ? 21.407 -2.305 -20.997 1.00 87.31 100 TRP A CA 1
ATOM 814 C C . TRP A 1 100 ? 20.038 -2.746 -20.460 1.00 87.31 100 TRP A C 1
ATOM 816 O O . TRP A 1 100 ? 19.496 -3.751 -20.911 1.00 87.31 100 TRP A O 1
ATOM 826 N N . ASN A 1 101 ? 19.435 -1.969 -19.551 1.00 88.44 101 ASN A N 1
ATOM 827 C CA . ASN A 1 101 ? 18.105 -2.261 -19.012 1.00 88.44 101 ASN A CA 1
ATOM 828 C C . ASN A 1 101 ? 17.023 -2.253 -20.095 1.00 88.44 101 ASN A C 1
ATOM 830 O O . ASN A 1 101 ? 16.128 -3.093 -20.065 1.00 88.44 101 ASN A O 1
ATOM 834 N N . VAL A 1 102 ? 17.079 -1.315 -21.040 1.00 89.06 102 VAL A N 1
ATOM 835 C CA . VAL A 1 102 ? 16.120 -1.270 -22.148 1.00 89.06 102 VAL A CA 1
ATOM 836 C C . VAL A 1 102 ? 16.312 -2.477 -23.065 1.00 89.06 102 VAL A C 1
ATOM 838 O O . VAL A 1 102 ? 15.346 -3.191 -23.319 1.00 89.06 102 VAL A O 1
ATOM 841 N N . LEU A 1 103 ? 17.544 -2.770 -23.487 1.00 87.12 103 LEU A N 1
ATOM 842 C CA . LEU A 1 103 ? 17.819 -3.917 -24.356 1.00 87.12 103 LEU A CA 1
ATOM 843 C C . LEU A 1 103 ? 17.383 -5.242 -23.715 1.00 87.12 103 LEU A C 1
ATOM 845 O O . LEU A 1 103 ? 16.596 -5.976 -24.307 1.00 87.12 103 LEU A O 1
ATOM 849 N N . HIS A 1 104 ? 17.816 -5.524 -22.485 1.00 85.50 104 HIS A N 1
ATOM 850 C CA . HIS A 1 104 ? 17.602 -6.836 -21.869 1.00 85.50 104 HIS A CA 1
ATOM 851 C C . HIS A 1 104 ? 16.260 -6.981 -21.138 1.00 85.50 104 HIS A C 1
ATOM 853 O O . HIS A 1 104 ? 15.620 -8.027 -21.254 1.00 85.50 104 HIS A O 1
ATOM 859 N N . ASN A 1 105 ? 15.810 -5.956 -20.402 1.00 86.62 105 ASN A N 1
ATOM 860 C CA . ASN A 1 105 ? 14.611 -6.061 -19.556 1.00 86.62 105 ASN A CA 1
ATOM 861 C C . ASN A 1 105 ? 13.330 -5.559 -20.234 1.00 86.62 105 ASN A C 1
ATOM 863 O O . ASN A 1 105 ? 12.247 -5.940 -19.796 1.00 86.62 105 ASN A O 1
ATOM 867 N N . ARG A 1 106 ? 13.424 -4.680 -21.244 1.00 86.00 106 ARG A N 1
ATOM 868 C CA . ARG A 1 106 ? 12.245 -4.158 -21.968 1.00 86.00 106 ARG A CA 1
ATOM 869 C C . ARG A 1 106 ? 12.051 -4.833 -23.317 1.00 86.00 106 ARG A C 1
ATOM 871 O O . ARG A 1 106 ? 10.931 -5.199 -23.642 1.00 86.00 106 ARG A O 1
ATOM 878 N N . LEU A 1 107 ? 13.128 -4.962 -24.089 1.00 85.88 107 LEU A N 1
ATOM 879 C CA . LEU A 1 107 ? 13.076 -5.448 -25.468 1.00 85.88 107 LEU A CA 1
ATOM 880 C C . LEU A 1 107 ? 13.439 -6.929 -25.598 1.00 85.88 107 LEU A C 1
ATOM 882 O O . LEU A 1 107 ? 13.160 -7.532 -26.627 1.00 85.88 107 LEU A O 1
ATOM 886 N N . HIS A 1 108 ? 14.051 -7.518 -24.567 1.00 84.81 108 HIS A N 1
ATOM 887 C CA . HIS A 1 108 ? 14.560 -8.893 -24.586 1.00 84.81 108 HIS A CA 1
ATOM 888 C C . HIS A 1 108 ? 15.522 -9.170 -25.760 1.00 84.81 108 HIS A C 1
ATOM 890 O O . HIS A 1 108 ? 15.596 -10.283 -26.283 1.00 84.81 108 HIS A O 1
ATOM 896 N N . LEU A 1 109 ? 16.288 -8.149 -26.155 1.00 80.75 109 LEU A N 1
ATOM 897 C CA . LEU A 1 109 ? 17.283 -8.196 -27.219 1.00 80.75 109 LEU A CA 1
ATOM 898 C C . LEU A 1 109 ? 18.695 -8.209 -26.633 1.00 80.75 109 LEU A C 1
ATOM 900 O O . LEU A 1 109 ? 18.977 -7.611 -25.596 1.00 80.75 109 LEU A O 1
ATOM 904 N N . ASN A 1 110 ? 19.608 -8.846 -27.361 1.00 73.56 110 ASN A N 1
ATOM 905 C CA . ASN A 1 110 ? 21.039 -8.670 -27.143 1.00 73.56 110 ASN A CA 1
ATOM 906 C C . ASN A 1 110 ? 21.559 -7.687 -28.193 1.00 73.56 110 ASN A C 1
ATOM 908 O O . ASN A 1 110 ? 21.088 -7.728 -29.323 1.00 73.56 110 ASN A O 1
ATOM 912 N N . ALA A 1 111 ? 22.557 -6.860 -27.867 1.00 59.91 111 ALA A N 1
ATOM 913 C CA . ALA A 1 111 ? 23.082 -5.832 -28.782 1.00 59.91 111 ALA A CA 1
ATOM 914 C C . ALA A 1 111 ? 23.520 -6.366 -30.166 1.00 59.91 111 ALA A C 1
ATOM 916 O O . A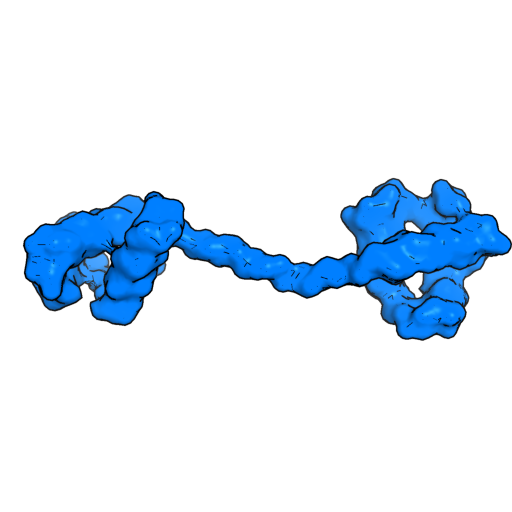LA A 1 111 ? 23.506 -5.623 -31.134 1.00 59.91 111 ALA A O 1
ATOM 917 N N . TYR A 1 112 ? 23.872 -7.652 -30.272 1.00 68.00 112 TYR A N 1
ATOM 918 C CA . TYR A 1 112 ? 24.236 -8.316 -31.532 1.00 68.00 112 TYR A CA 1
ATOM 919 C C . TYR A 1 112 ? 23.046 -8.930 -32.303 1.00 68.00 112 TYR A C 1
ATOM 921 O O . TYR A 1 112 ? 23.250 -9.509 -33.366 1.00 68.00 112 TYR A O 1
ATOM 929 N N . LYS A 1 113 ? 21.832 -8.884 -31.738 1.00 58.19 113 LYS A N 1
ATOM 930 C CA . LYS A 1 113 ? 20.570 -9.385 -32.315 1.00 58.19 113 LYS A CA 1
ATOM 931 C C . LYS A 1 113 ? 19.599 -8.255 -32.695 1.00 58.19 113 LYS A C 1
ATOM 933 O O . LYS A 1 113 ? 18.453 -8.557 -33.017 1.00 58.19 113 LYS A O 1
ATOM 938 N N . VAL A 1 114 ? 20.025 -6.996 -32.564 1.00 60.25 114 VAL A N 1
ATOM 939 C CA . VAL A 1 114 ? 19.254 -5.818 -32.992 1.00 60.25 114 VAL A CA 1
ATOM 940 C C . VAL A 1 114 ? 19.498 -5.563 -34.471 1.00 60.25 114 VAL A C 1
ATOM 942 O O . VAL A 1 114 ? 20.666 -5.720 -34.894 1.00 60.25 114 VAL A O 1
#

Sequence (114 aa):
MATVQEKAMCVLWFFETKSAITTQRRFRTTYKKDPNSDNSIRRWLTQFQETGSVLHRKGAGRPSTSQEIVDRIPETFTRSPRKSTRQADVQLHMPHTTIWNVLHNRLHLNAYKV

Radius of gyration: 25.34 Å; chains: 1; bounding box: 48×22×63 Å

InterPro domains:
  IPR009057 Homedomain-like superfamily [SSF46689] (37-105)
  IPR032135 Helix-turn-helix domain (DUF4817) [PF16087] (3-54)

pLDDT: mean 88.92, std 7.85, range [58.19, 97.44]